Protein AF-A0A2G2K5K5-F1 (afdb_monomer)

Secondary structure (DSSP, 8-state):
-HHHHHHHHHHHHHHTT-----------PPTT----GGG------GGGGT-----S-SS--TTTTS-HHHHHHHHHH-HHHHHHHHHHHHHHHHS-HHHHHHS-HHHHHHHHHH-HHHHHHHHT----

Structure (mmCIF, N/CA/C/O backbone):
data_AF-A0A2G2K5K5-F1
#
_entry.id   AF-A0A2G2K5K5-F1
#
loop_
_atom_site.group_PDB
_atom_site.id
_atom_site.type_symbol
_atom_site.label_atom_id
_atom_site.label_alt_id
_atom_site.label_comp_id
_atom_site.label_asym_id
_atom_site.label_entity_id
_atom_site.label_seq_id
_atom_site.pdbx_PDB_ins_code
_atom_site.Cartn_x
_atom_site.Cartn_y
_atom_site.Cartn_z
_atom_site.occupancy
_atom_site.B_iso_or_equiv
_atom_site.auth_seq_id
_atom_site.auth_comp_id
_atom_site.auth_asym_id
_atom_site.auth_atom_id
_atom_site.pdbx_PDB_model_num
ATOM 1 N N . MET A 1 1 ? 42.264 21.170 43.885 1.00 53.12 1 MET A N 1
ATOM 2 C CA . MET A 1 1 ? 42.264 21.267 42.405 1.00 53.12 1 MET A CA 1
ATOM 3 C C . MET A 1 1 ? 42.171 19.911 41.699 1.00 53.12 1 MET A C 1
ATOM 5 O O . MET A 1 1 ? 41.298 19.766 40.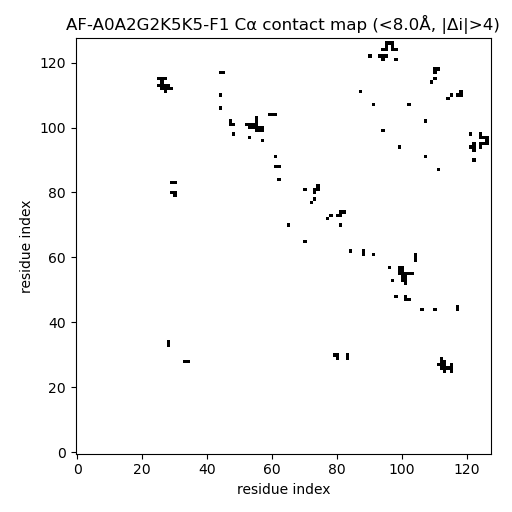860 1.00 53.12 1 MET A O 1
ATOM 9 N N . LYS A 1 2 ? 42.957 18.884 42.067 1.00 51.38 2 LYS A N 1
ATOM 10 C CA . LYS A 1 2 ? 42.921 17.554 41.407 1.00 51.38 2 LYS A CA 1
ATOM 11 C C . LYS A 1 2 ? 41.564 16.817 41.466 1.00 51.38 2 LYS A C 1
ATOM 13 O O . LYS A 1 2 ? 41.230 16.122 40.522 1.00 51.38 2 LYS A O 1
ATOM 18 N N . LYS A 1 3 ? 40.765 17.014 42.527 1.00 54.00 3 LYS A N 1
ATOM 19 C CA . LYS A 1 3 ? 39.433 16.387 42.694 1.00 54.00 3 LYS A CA 1
ATOM 20 C C . LYS A 1 3 ? 38.325 16.991 41.811 1.00 54.00 3 LYS A C 1
AT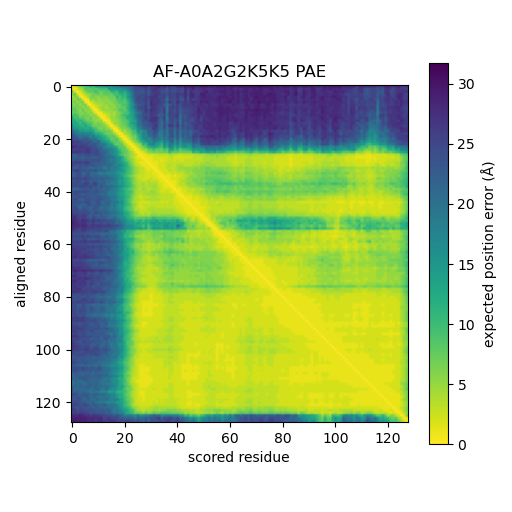OM 22 O O . LYS A 1 3 ? 37.331 16.323 41.565 1.00 54.00 3 LYS A O 1
ATOM 27 N N . LEU A 1 4 ? 38.489 18.232 41.333 1.00 53.31 4 LEU A N 1
ATOM 28 C CA . LEU A 1 4 ? 37.519 18.866 40.425 1.00 53.31 4 LEU A CA 1
ATOM 29 C C . LEU A 1 4 ? 37.656 18.319 38.996 1.00 53.31 4 LEU A C 1
ATOM 31 O O . LEU A 1 4 ? 36.667 18.166 38.291 1.00 53.31 4 LEU A O 1
ATOM 35 N N . ILE A 1 5 ? 38.887 17.983 38.600 1.00 59.84 5 ILE A N 1
ATOM 36 C CA . ILE A 1 5 ? 39.209 17.463 37.266 1.00 59.84 5 ILE A CA 1
ATOM 37 C C . ILE A 1 5 ? 38.629 16.055 37.087 1.00 59.84 5 ILE A C 1
ATOM 39 O O . ILE A 1 5 ? 38.065 15.762 36.038 1.00 59.84 5 ILE A O 1
ATOM 43 N N . THR A 1 6 ? 38.684 15.211 38.125 1.00 59.44 6 THR A N 1
ATOM 44 C CA . THR A 1 6 ? 38.098 13.861 38.097 1.00 59.44 6 THR A CA 1
ATOM 45 C C . THR A 1 6 ? 36.573 13.861 38.026 1.00 59.44 6 THR A C 1
ATOM 47 O O . THR A 1 6 ? 35.993 12.966 37.420 1.00 59.44 6 THR A O 1
ATOM 50 N N . LEU A 1 7 ? 35.910 14.861 38.613 1.00 53.94 7 LEU A N 1
ATOM 51 C CA . LEU A 1 7 ? 34.453 14.986 38.522 1.00 53.94 7 LEU A CA 1
ATOM 52 C C . LEU A 1 7 ? 34.021 15.419 37.110 1.00 53.94 7 LEU A C 1
ATOM 54 O O . LEU A 1 7 ? 33.022 14.933 36.586 1.00 53.94 7 LEU A O 1
ATOM 58 N N . PHE A 1 8 ? 34.812 16.285 36.468 1.00 57.56 8 PHE A N 1
ATOM 59 C CA . PHE A 1 8 ? 34.534 16.781 35.120 1.00 57.56 8 PHE A CA 1
ATOM 60 C C . PHE A 1 8 ? 34.740 15.707 34.038 1.00 57.56 8 PHE A C 1
ATOM 62 O O . PHE A 1 8 ? 33.962 15.633 33.088 1.00 57.56 8 PHE A O 1
ATOM 69 N N . THR A 1 9 ? 35.734 14.825 34.196 1.00 59.16 9 THR A N 1
ATOM 70 C CA . THR A 1 9 ? 35.942 13.693 33.277 1.00 59.16 9 THR A CA 1
ATOM 71 C C . THR A 1 9 ? 34.879 12.606 33.423 1.00 59.16 9 THR A C 1
ATOM 73 O O . THR A 1 9 ? 34.503 11.997 32.425 1.00 59.16 9 THR A O 1
ATOM 76 N N . MET A 1 10 ? 34.331 12.393 34.624 1.00 55.81 10 MET A N 1
ATOM 77 C CA . MET A 1 10 ? 33.245 11.429 34.836 1.00 55.81 10 MET A CA 1
ATOM 78 C C . MET A 1 10 ? 31.914 11.909 34.230 1.00 55.81 10 MET A C 1
ATOM 80 O O . MET A 1 10 ? 31.154 11.103 33.696 1.00 55.81 10 MET A O 1
ATOM 84 N N . LEU A 1 11 ? 31.663 13.225 34.235 1.00 54.66 11 LEU A N 1
ATOM 85 C CA . LEU A 1 11 ? 30.467 13.817 33.630 1.00 54.66 11 LEU A CA 1
ATOM 86 C C . LEU A 1 11 ? 30.461 13.684 32.096 1.00 54.66 11 LEU A C 1
ATOM 88 O O . LEU A 1 11 ? 29.404 13.483 31.510 1.00 54.66 11 LEU A O 1
ATOM 92 N N . PHE A 1 12 ? 31.631 13.731 31.449 1.00 54.72 12 PHE A N 1
ATOM 93 C CA . PHE A 1 12 ? 31.752 13.634 29.987 1.00 54.72 12 PHE A CA 1
ATOM 94 C C . PHE A 1 12 ? 31.461 12.228 29.434 1.00 54.72 12 PHE A C 1
ATOM 96 O O . PHE A 1 12 ? 30.991 12.094 28.306 1.00 54.72 12 PHE A O 1
ATOM 103 N N . ILE A 1 13 ? 31.689 11.175 30.227 1.00 57.06 13 ILE A N 1
ATOM 104 C CA . ILE A 1 13 ? 31.450 9.786 29.801 1.00 57.06 13 ILE A CA 1
ATOM 105 C C . ILE A 1 13 ? 29.942 9.485 29.732 1.00 57.06 13 ILE A C 1
ATOM 107 O O . ILE A 1 13 ? 29.500 8.761 28.840 1.00 57.06 13 ILE A O 1
ATOM 111 N N . LEU A 1 14 ? 29.131 10.107 30.595 1.00 55.25 14 LEU A N 1
ATOM 112 C CA . LEU A 1 14 ? 27.685 9.856 30.690 1.00 55.25 14 LEU A CA 1
ATOM 113 C C . LEU A 1 14 ? 26.851 10.479 29.557 1.00 55.25 14 LEU A C 1
ATOM 115 O O . LEU A 1 14 ? 25.723 10.053 29.329 1.00 55.25 14 LEU A O 1
ATOM 119 N N . ILE A 1 15 ? 27.386 11.458 28.824 1.00 56.06 15 ILE A N 1
ATOM 120 C CA . ILE A 1 15 ? 26.650 12.143 27.740 1.00 56.06 15 ILE A CA 1
ATOM 121 C C . ILE A 1 15 ? 26.823 11.420 26.391 1.00 56.06 15 ILE A C 1
ATOM 123 O O . ILE A 1 15 ? 26.037 11.615 25.467 1.00 56.06 15 ILE A O 1
ATOM 127 N N . SER A 1 16 ? 27.827 10.544 26.272 1.00 54.56 16 SER A N 1
ATOM 128 C CA . SER A 1 16 ? 28.155 9.856 25.013 1.00 54.56 16 SER A CA 1
ATOM 129 C C . SER A 1 16 ? 27.138 8.785 24.591 1.00 54.56 16 SER A C 1
ATOM 131 O O . SER A 1 16 ? 27.137 8.357 23.439 1.00 54.56 16 SER A O 1
ATOM 133 N N . SER A 1 17 ? 26.237 8.369 25.487 1.00 54.53 17 SER A N 1
ATOM 134 C CA . SER A 1 17 ? 25.253 7.310 25.217 1.00 54.53 17 SER A CA 1
ATOM 135 C C . SER A 1 17 ? 23.966 7.802 24.548 1.00 54.53 17 SER A C 1
ATOM 137 O O . SER A 1 17 ? 23.129 6.984 24.179 1.00 54.53 17 SER A O 1
ATOM 139 N N . ILE A 1 18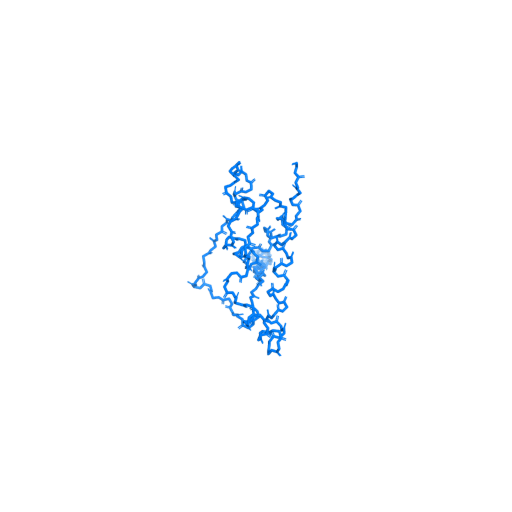 ? 23.793 9.114 24.354 1.00 54.03 18 ILE A N 1
ATOM 140 C CA . ILE A 1 18 ? 22.621 9.684 23.669 1.00 54.03 18 ILE A CA 1
ATOM 141 C C . ILE A 1 18 ? 22.933 9.858 22.172 1.00 54.03 18 ILE A C 1
ATOM 143 O O . ILE A 1 18 ? 22.622 10.867 21.546 1.00 54.03 18 ILE A O 1
ATOM 147 N N . ALA A 1 19 ? 23.562 8.855 21.559 1.00 49.84 19 ALA A N 1
ATOM 148 C CA . ALA A 1 19 ? 23.446 8.672 20.122 1.00 49.84 19 ALA A CA 1
ATOM 149 C C . ALA A 1 19 ? 22.056 8.074 19.885 1.00 49.84 19 ALA A C 1
ATOM 151 O O . ALA A 1 19 ? 21.883 6.856 19.872 1.00 49.84 19 ALA A O 1
ATOM 152 N N . PHE A 1 20 ? 21.043 8.942 19.786 1.00 48.44 20 PHE A N 1
ATOM 153 C CA . PHE A 1 20 ? 19.729 8.557 19.287 1.00 48.44 20 PHE A CA 1
ATOM 154 C C . PHE A 1 20 ? 19.947 7.802 17.978 1.00 48.44 20 PHE A C 1
ATOM 156 O O . PHE A 1 20 ? 20.325 8.390 16.964 1.00 48.44 20 PHE A O 1
ATOM 163 N N . SER A 1 21 ? 19.716 6.492 18.015 1.00 41.53 21 SER A N 1
ATOM 164 C CA . SER A 1 21 ? 19.461 5.700 16.826 1.00 41.53 21 SER A CA 1
ATOM 165 C C . SER A 1 21 ? 18.219 6.305 16.181 1.00 41.53 21 SER A C 1
ATOM 167 O O . SER A 1 21 ? 17.087 5.969 16.525 1.00 41.53 21 SER A O 1
ATOM 169 N N . GLN A 1 22 ? 18.420 7.283 15.297 1.00 44.62 22 GLN A N 1
ATOM 170 C CA . GLN A 1 22 ? 17.433 7.644 14.297 1.00 44.62 22 GLN A CA 1
ATOM 171 C C . GLN A 1 22 ? 17.336 6.422 13.395 1.00 44.62 22 GLN A C 1
ATOM 173 O O . GLN A 1 22 ? 18.035 6.310 12.390 1.00 44.62 22 GLN A O 1
ATOM 178 N N . GLN A 1 23 ? 16.544 5.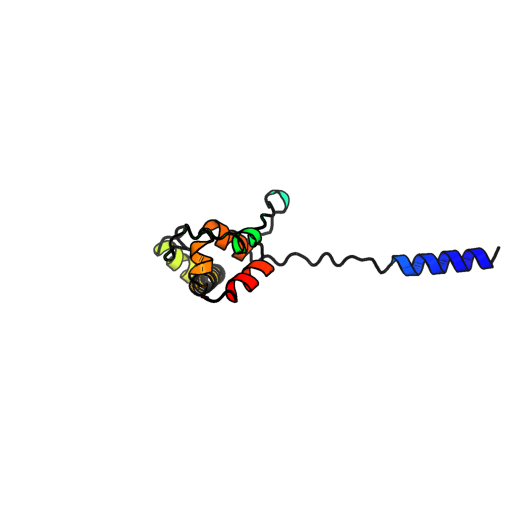448 13.835 1.00 49.16 23 GLN A N 1
ATOM 179 C CA . GLN A 1 23 ? 16.228 4.262 13.069 1.00 49.16 23 GLN A CA 1
ATOM 180 C C . GLN A 1 23 ? 15.699 4.781 11.735 1.00 49.16 23 GLN A C 1
ATOM 182 O O . GLN A 1 23 ? 14.677 5.472 11.700 1.00 49.16 23 GLN A O 1
ATOM 187 N N . ALA A 1 24 ? 16.462 4.568 10.662 1.00 58.97 24 ALA A N 1
ATOM 188 C CA . ALA A 1 24 ? 16.055 5.013 9.343 1.00 58.97 24 ALA A CA 1
ATOM 189 C C . ALA A 1 24 ? 14.649 4.456 9.101 1.00 58.97 24 ALA A C 1
ATOM 191 O O . ALA A 1 24 ? 14.448 3.246 9.219 1.00 58.97 24 ALA A O 1
ATOM 192 N N . LYS A 1 25 ? 13.667 5.331 8.845 1.00 68.75 25 LYS A N 1
ATOM 193 C CA . LYS A 1 25 ? 12.314 4.883 8.503 1.00 68.75 25 LYS A CA 1
ATOM 194 C C . LYS A 1 25 ? 12.439 3.967 7.289 1.00 68.75 25 LYS A C 1
ATOM 196 O O . LYS A 1 25 ? 12.855 4.404 6.217 1.00 68.75 25 LYS A O 1
ATOM 201 N N . GLU A 1 26 ? 12.133 2.691 7.483 1.00 83.81 26 GLU A N 1
ATOM 202 C CA . GLU A 1 26 ? 12.210 1.696 6.425 1.00 83.81 26 GLU A CA 1
ATOM 203 C C . GLU A 1 26 ? 10.982 1.861 5.530 1.00 83.81 26 GLU A C 1
ATOM 205 O O . GLU A 1 26 ? 9.880 1.431 5.865 1.00 83.81 26 GLU A O 1
ATOM 210 N N . PHE A 1 27 ? 11.150 2.567 4.414 1.00 92.31 27 PHE A N 1
ATOM 211 C CA . PHE A 1 27 ? 10.095 2.726 3.422 1.00 92.31 27 PHE A CA 1
ATOM 212 C C . PHE A 1 27 ? 10.105 1.565 2.437 1.00 92.31 27 PHE A C 1
ATOM 214 O O . PHE A 1 27 ? 11.146 1.160 1.924 1.00 92.31 27 PHE A O 1
ATOM 221 N N . ASN A 1 28 ? 8.915 1.088 2.095 1.00 94.38 28 ASN A N 1
ATOM 222 C CA . ASN A 1 28 ? 8.705 0.075 1.073 1.00 94.38 28 ASN A CA 1
ATOM 223 C C . ASN A 1 28 ? 8.508 0.754 -0.285 1.00 94.38 28 ASN A C 1
ATOM 225 O O . ASN A 1 28 ? 7.435 0.698 -0.893 1.00 94.38 28 ASN A O 1
ATOM 229 N N . LEU A 1 29 ? 9.537 1.478 -0.716 1.00 94.38 29 LEU A N 1
ATOM 230 C CA . LEU A 1 29 ? 9.522 2.225 -1.963 1.00 94.38 29 LEU A CA 1
ATOM 231 C C . LEU A 1 29 ? 9.466 1.280 -3.172 1.00 94.38 29 LEU A C 1
ATOM 233 O O . LEU A 1 29 ? 10.060 0.198 -3.129 1.00 94.38 29 LEU A O 1
ATOM 237 N N . PRO A 1 30 ? 8.820 1.686 -4.278 1.00 93.62 30 PRO A N 1
ATOM 238 C CA . PRO A 1 30 ? 8.947 0.968 -5.536 1.00 93.62 30 PRO A CA 1
ATOM 239 C C . PRO A 1 30 ? 10.424 0.819 -5.945 1.00 93.62 30 PRO A C 1
ATOM 241 O O . PRO A 1 30 ? 11.232 1.722 -5.681 1.00 93.62 30 PRO A O 1
ATOM 244 N N . PRO A 1 31 ? 10.806 -0.277 -6.618 1.00 93.06 31 PRO A N 1
ATOM 245 C CA . PRO A 1 31 ? 12.180 -0.488 -7.049 1.00 93.06 31 PRO A CA 1
ATOM 246 C C . PRO A 1 31 ? 12.726 0.693 -7.853 1.00 93.06 31 PRO A C 1
ATOM 248 O O . PRO A 1 31 ? 12.003 1.341 -8.607 1.00 93.06 31 PRO A O 1
ATOM 251 N N . ARG A 1 32 ? 14.027 0.964 -7.693 1.00 89.88 32 ARG A N 1
ATOM 252 C CA . ARG A 1 32 ? 14.763 2.048 -8.377 1.00 89.88 32 ARG A CA 1
ATOM 253 C C . ARG A 1 32 ? 14.294 3.470 -8.041 1.00 89.88 32 ARG A C 1
ATOM 255 O O . ARG A 1 32 ? 14.851 4.425 -8.579 1.00 89.88 32 ARG A O 1
ATOM 262 N N . THR A 1 33 ? 13.337 3.638 -7.129 1.00 90.94 33 THR A N 1
ATOM 263 C CA . THR A 1 33 ? 12.968 4.955 -6.604 1.00 90.94 33 THR A CA 1
ATOM 264 C C . THR A 1 33 ? 13.814 5.301 -5.381 1.00 90.94 33 THR A C 1
ATOM 266 O O . THR A 1 33 ? 14.247 4.430 -4.625 1.00 90.94 33 THR A O 1
ATOM 269 N N . LYS A 1 34 ? 14.100 6.593 -5.205 1.00 89.06 34 LYS A N 1
ATOM 270 C CA . LYS A 1 34 ? 14.822 7.112 -4.041 1.00 89.06 34 LYS A CA 1
ATOM 271 C C . LYS A 1 34 ? 13.861 7.930 -3.198 1.00 89.06 34 LYS A C 1
ATOM 273 O O . LYS A 1 34 ? 13.048 8.676 -3.740 1.00 89.06 34 LYS A O 1
ATOM 278 N N . PHE A 1 35 ? 13.981 7.819 -1.880 1.00 90.00 35 PHE A N 1
ATOM 279 C CA . PHE A 1 35 ? 13.238 8.690 -0.984 1.00 90.00 35 PHE A CA 1
ATOM 280 C C . PHE A 1 35 ? 13.652 10.151 -1.203 1.00 90.00 35 PHE A C 1
ATOM 282 O O . PHE A 1 35 ? 14.844 10.460 -1.248 1.00 90.00 35 PHE A O 1
ATOM 289 N N . MET A 1 36 ? 12.671 11.045 -1.322 1.00 88.12 36 MET A N 1
ATOM 290 C CA . MET A 1 36 ? 12.887 12.482 -1.492 1.00 88.12 36 MET A CA 1
ATOM 291 C C . MET A 1 36 ? 12.266 13.234 -0.306 1.00 88.12 36 MET A C 1
ATOM 293 O O . MET A 1 36 ? 11.099 13.615 -0.384 1.00 88.12 36 MET A O 1
ATOM 297 N N . PRO A 1 37 ? 13.029 13.497 0.776 1.00 87.00 37 PRO A N 1
ATOM 298 C CA . PRO A 1 37 ? 12.491 14.095 2.000 1.00 87.00 37 PRO A CA 1
ATOM 299 C C . PRO A 1 37 ? 11.765 15.425 1.774 1.00 87.00 37 PRO A C 1
ATOM 301 O O . PRO A 1 37 ? 10.760 15.694 2.414 1.00 87.00 37 PRO A O 1
ATOM 304 N N . LYS A 1 38 ? 12.243 16.244 0.827 1.00 88.50 38 LYS A N 1
ATOM 305 C CA . LYS A 1 38 ? 11.663 17.564 0.524 1.00 88.50 38 LYS A CA 1
ATOM 306 C C . LYS A 1 38 ? 10.251 17.505 -0.069 1.00 88.50 38 LYS A C 1
ATOM 308 O O . LYS A 1 38 ? 9.550 18.505 -0.024 1.00 88.50 38 LYS A O 1
ATOM 313 N N . LEU A 1 39 ? 9.877 16.375 -0.670 1.00 85.50 39 LEU A N 1
ATOM 314 C CA . LEU A 1 39 ? 8.561 16.161 -1.282 1.00 85.50 39 LEU A CA 1
ATOM 315 C C . LEU A 1 39 ? 7.659 15.281 -0.412 1.00 85.50 39 LEU A C 1
ATOM 317 O O . LEU A 1 39 ? 6.498 15.069 -0.746 1.00 85.50 39 LEU A O 1
ATOM 321 N N . TYR A 1 40 ? 8.202 14.729 0.672 1.00 86.12 40 TYR A N 1
ATOM 322 C CA . TYR A 1 40 ? 7.473 13.844 1.558 1.00 86.12 40 TYR A CA 1
ATOM 323 C C . TYR A 1 40 ? 6.736 14.654 2.618 1.00 86.12 40 TYR A C 1
ATOM 325 O O . TYR A 1 40 ? 7.339 15.427 3.361 1.00 86.12 40 TYR A O 1
ATOM 333 N N . GLN A 1 41 ? 5.436 14.410 2.713 1.00 86.94 41 GLN A N 1
ATOM 334 C CA . GLN A 1 41 ? 4.625 14.833 3.837 1.00 86.94 41 GLN A CA 1
ATOM 335 C C . GLN A 1 41 ? 4.227 13.592 4.625 1.00 86.94 41 GLN A C 1
ATOM 337 O O . GLN A 1 41 ? 3.656 12.652 4.072 1.00 86.94 41 GLN A O 1
ATOM 342 N N . GLU A 1 42 ? 4.542 13.596 5.917 1.00 88.38 42 GLU A N 1
ATOM 343 C CA . GLU A 1 42 ? 4.069 12.562 6.825 1.00 88.38 42 GLU A CA 1
ATOM 344 C C . GLU A 1 42 ? 2.577 12.755 7.069 1.00 88.38 42 GLU A C 1
ATOM 346 O O . GLU A 1 42 ? 2.149 13.806 7.548 1.00 88.38 42 GLU A O 1
ATOM 351 N N . ILE A 1 43 ? 1.796 11.740 6.707 1.00 92.50 43 ILE A N 1
ATOM 352 C CA . ILE A 1 43 ? 0.357 11.702 6.932 1.00 92.50 43 ILE A CA 1
ATOM 353 C C . ILE A 1 43 ? 0.076 10.503 7.829 1.00 92.50 43 ILE A C 1
ATOM 355 O O . ILE A 1 43 ? 0.323 9.359 7.450 1.00 92.50 43 ILE A O 1
ATOM 359 N N . ASP A 1 44 ? -0.440 10.766 9.027 1.00 92.50 44 ASP A N 1
ATOM 360 C CA . ASP A 1 44 ? -0.891 9.710 9.925 1.00 92.50 44 ASP A CA 1
ATOM 361 C C . ASP A 1 44 ? -2.307 9.289 9.535 1.00 92.50 44 ASP A C 1
ATOM 363 O O . ASP A 1 44 ? -3.249 10.062 9.669 1.00 92.50 44 ASP A O 1
ATOM 367 N N . TYR A 1 45 ? -2.456 8.056 9.058 1.00 95.44 45 TYR A N 1
ATOM 368 C CA . TYR A 1 45 ? -3.747 7.458 8.715 1.00 95.44 45 TYR A CA 1
ATOM 369 C C . TYR A 1 45 ? -4.319 6.571 9.830 1.00 95.44 45 TYR A C 1
ATOM 371 O O . TYR A 1 45 ? -5.415 6.023 9.693 1.00 95.44 45 TYR A O 1
ATOM 379 N N . SER A 1 46 ? -3.615 6.419 10.953 1.00 94.12 46 SER A N 1
ATOM 380 C CA . SER A 1 46 ? -4.025 5.524 12.035 1.00 94.12 46 SER A CA 1
ATOM 381 C C . SER A 1 46 ? -5.312 5.975 12.733 1.00 94.12 46 SER A C 1
ATOM 383 O O . SER A 1 46 ? -6.059 5.124 13.223 1.00 94.12 46 SER A O 1
ATOM 385 N N . TYR A 1 47 ? -5.624 7.277 12.711 1.00 92.56 47 TYR A N 1
ATOM 386 C CA . TYR A 1 47 ? -6.848 7.835 13.299 1.00 92.56 47 TYR A CA 1
ATOM 387 C C . TYR A 1 47 ? -8.126 7.240 12.690 1.00 92.56 47 TYR A C 1
ATOM 389 O O . TYR A 1 47 ? -9.113 7.061 13.404 1.00 92.56 47 TYR A O 1
ATOM 397 N N . LYS A 1 48 ? -8.104 6.856 11.404 1.00 93.00 48 LYS A N 1
ATOM 398 C CA . LYS A 1 48 ? -9.265 6.266 10.716 1.00 93.00 48 LYS A CA 1
ATOM 399 C C . LYS A 1 48 ? -9.707 4.932 11.308 1.00 93.00 48 LYS A C 1
ATOM 401 O O . LYS A 1 48 ? -10.849 4.527 11.121 1.00 93.00 48 LYS A O 1
ATOM 406 N N . LEU A 1 49 ? -8.831 4.247 12.042 1.00 90.19 49 LEU A N 1
ATOM 407 C CA . LEU A 1 49 ? -9.186 3.000 12.718 1.00 90.19 49 LEU A CA 1
ATOM 408 C C . LEU A 1 49 ? -10.210 3.202 13.838 1.00 90.19 49 LEU A C 1
ATOM 410 O O . LEU A 1 49 ? -10.957 2.274 14.129 1.00 90.19 49 LEU A O 1
ATOM 414 N N . ASN A 1 50 ? -10.250 4.396 14.430 1.00 88.12 50 ASN A N 1
ATOM 415 C CA . ASN A 1 50 ? -11.192 4.743 15.493 1.00 88.12 50 ASN A CA 1
ATOM 416 C C . ASN A 1 50 ? -12.463 5.413 14.956 1.00 88.12 50 ASN A C 1
ATOM 418 O O . ASN A 1 50 ? -13.437 5.548 15.691 1.00 88.12 50 ASN A O 1
ATOM 422 N N . ASP A 1 51 ? -12.451 5.854 13.697 1.00 86.12 51 ASP A N 1
ATOM 423 C CA . ASP A 1 51 ? -13.645 6.372 13.039 1.00 86.12 51 ASP A CA 1
ATOM 424 C C . ASP A 1 51 ? -14.664 5.234 12.882 1.00 86.12 51 ASP A C 1
ATOM 426 O O . ASP A 1 51 ? -14.284 4.100 12.602 1.00 86.12 51 ASP A O 1
ATOM 430 N N . LEU A 1 52 ? -15.953 5.505 13.058 1.00 82.19 52 LEU A N 1
ATOM 431 C CA . LEU A 1 52 ? -17.026 4.533 12.825 1.00 82.19 52 LEU A CA 1
ATOM 432 C C . LEU A 1 52 ? -17.488 4.527 11.364 1.00 82.19 52 LEU A C 1
ATOM 434 O O . LEU A 1 52 ? -18.180 3.600 10.947 1.00 82.19 52 LEU A O 1
ATOM 438 N N . SER A 1 53 ? -17.082 5.520 10.572 1.00 82.00 53 SER A N 1
ATOM 439 C CA . SER A 1 53 ? -17.452 5.613 9.167 1.00 82.00 53 SER A CA 1
ATOM 440 C C . SER A 1 53 ? -16.845 4.467 8.335 1.00 82.00 53 SER A C 1
ATOM 442 O O . SER A 1 53 ? -15.705 4.029 8.544 1.00 82.00 53 SER A O 1
ATOM 444 N N . LEU A 1 54 ? -17.659 3.928 7.421 1.00 82.81 54 LEU A N 1
ATOM 445 C CA . LEU A 1 54 ? -17.349 2.814 6.515 1.00 82.81 54 LEU A CA 1
ATOM 446 C C . LEU A 1 54 ? -17.856 3.177 5.114 1.00 82.81 54 LEU A C 1
ATOM 448 O O . LEU A 1 54 ? -18.798 2.577 4.599 1.00 82.81 54 LEU A O 1
ATOM 452 N N . ASN A 1 55 ? -17.267 4.221 4.540 1.00 86.50 55 ASN A N 1
ATOM 453 C CA . ASN A 1 55 ? -17.824 4.906 3.372 1.00 86.50 55 ASN A CA 1
ATOM 454 C C . ASN A 1 55 ? -17.275 4.385 2.036 1.00 86.50 55 ASN A C 1
ATOM 456 O O . ASN A 1 55 ? -17.801 4.725 0.981 1.00 86.50 55 ASN A O 1
ATOM 460 N N . GLU A 1 56 ? -16.225 3.562 2.063 1.00 92.00 56 GLU A N 1
ATOM 461 C CA . GLU A 1 56 ? -15.561 3.082 0.854 1.00 92.00 56 GLU A CA 1
ATOM 462 C C . GLU A 1 56 ? -16.107 1.732 0.377 1.00 92.00 56 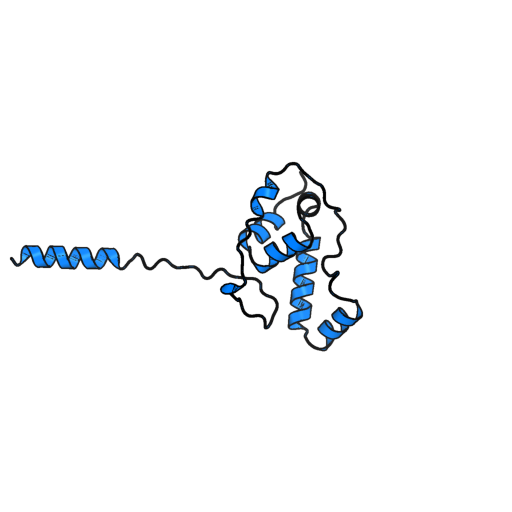GLU A C 1
ATOM 464 O O . GLU A 1 56 ? -16.423 0.841 1.167 1.00 92.00 56 GLU A O 1
ATOM 469 N N . ALA A 1 57 ? -16.125 1.523 -0.940 1.00 90.56 57 ALA A N 1
ATOM 470 C CA . ALA A 1 57 ? -16.471 0.228 -1.521 1.00 90.56 57 ALA A CA 1
ATOM 471 C C . ALA A 1 57 ? -15.435 -0.845 -1.145 1.00 90.56 57 ALA A C 1
ATOM 473 O O . ALA A 1 57 ? -14.231 -0.598 -1.190 1.00 90.56 57 ALA A O 1
ATOM 474 N N . VAL A 1 58 ? -15.869 -2.066 -0.826 1.00 90.25 58 VAL A N 1
ATOM 475 C CA . VAL A 1 58 ? -14.944 -3.186 -0.550 1.00 90.25 58 VAL A CA 1
ATOM 476 C C . VAL A 1 58 ? -14.109 -3.522 -1.787 1.00 90.25 58 VAL A C 1
ATOM 478 O O . VAL A 1 58 ? -12.880 -3.606 -1.717 1.00 90.25 58 VAL A O 1
ATOM 481 N N . THR A 1 59 ? -14.775 -3.683 -2.931 1.00 91.81 59 THR A N 1
ATOM 482 C CA . THR A 1 59 ? -14.130 -4.016 -4.200 1.00 91.81 59 THR A CA 1
ATOM 483 C C . THR A 1 59 ? -13.486 -2.769 -4.790 1.00 91.81 59 THR A C 1
ATOM 485 O O . THR A 1 59 ? -14.175 -1.844 -5.212 1.00 91.81 59 THR A O 1
ATOM 488 N N . LYS A 1 60 ? -12.150 -2.757 -4.838 1.00 92.12 60 LYS A N 1
ATOM 489 C CA . LYS A 1 60 ? -11.354 -1.656 -5.390 1.00 92.12 60 LYS A CA 1
ATOM 490 C C . LYS A 1 60 ? -10.344 -2.155 -6.414 1.00 92.12 60 LYS A C 1
ATOM 492 O O . LYS A 1 60 ? -9.752 -3.224 -6.250 1.00 92.12 60 LYS A O 1
ATOM 497 N N . ASN A 1 61 ? -10.080 -1.341 -7.434 1.00 91.69 61 ASN A N 1
ATOM 498 C CA . ASN A 1 61 ? -8.960 -1.566 -8.340 1.00 91.69 61 ASN A CA 1
ATOM 499 C C . ASN A 1 61 ? -7.694 -0.873 -7.807 1.00 91.69 61 ASN A C 1
ATOM 501 O O . ASN A 1 61 ? -7.451 0.300 -8.079 1.00 91.69 61 ASN A O 1
ATOM 505 N N . PHE A 1 62 ? -6.875 -1.613 -7.055 1.00 91.25 62 PHE A N 1
ATOM 506 C CA . PHE A 1 62 ? -5.625 -1.096 -6.479 1.00 91.25 62 PHE A CA 1
ATOM 507 C C . PHE A 1 62 ? -4.522 -0.823 -7.510 1.00 91.25 62 PHE A C 1
ATOM 509 O O . PHE A 1 62 ? -3.557 -0.138 -7.188 1.00 91.25 62 PHE A O 1
ATOM 516 N N . LEU A 1 63 ? -4.644 -1.356 -8.729 1.00 91.12 63 LEU A N 1
ATOM 517 C CA . LEU A 1 63 ? -3.695 -1.147 -9.826 1.00 91.12 63 LEU A CA 1
ATOM 518 C C . LEU A 1 63 ? -4.330 -0.342 -10.966 1.00 91.12 63 LEU A C 1
ATOM 520 O O . LEU A 1 63 ? -3.919 -0.483 -12.108 1.00 91.12 63 LEU A O 1
ATOM 524 N N . ASN A 1 64 ? -5.307 0.521 -10.669 1.00 89.12 64 ASN A N 1
ATOM 525 C CA . ASN A 1 64 ? -6.012 1.329 -11.674 1.00 89.12 64 ASN A CA 1
ATOM 526 C C . ASN A 1 64 ? -5.103 2.239 -12.521 1.00 89.12 64 ASN A C 1
ATOM 528 O O . ASN A 1 64 ? -5.519 2.688 -13.582 1.00 89.12 64 ASN A O 1
ATOM 532 N N . LYS A 1 65 ? -3.873 2.499 -12.067 1.00 86.12 65 LYS A N 1
ATOM 533 C CA . LYS A 1 65 ? -2.847 3.249 -12.805 1.00 86.12 65 LYS A CA 1
ATOM 534 C C . LYS A 1 65 ? -2.148 2.432 -13.898 1.00 86.12 65 LYS A C 1
ATOM 536 O O . LYS A 1 65 ? -1.424 3.022 -14.692 1.00 86.12 65 LYS A O 1
ATOM 541 N N . PHE A 1 66 ? -2.330 1.112 -13.929 1.00 89.00 66 PHE A N 1
ATOM 542 C CA . PHE A 1 66 ? -1.737 0.222 -14.922 1.00 89.00 66 PHE A CA 1
ATOM 543 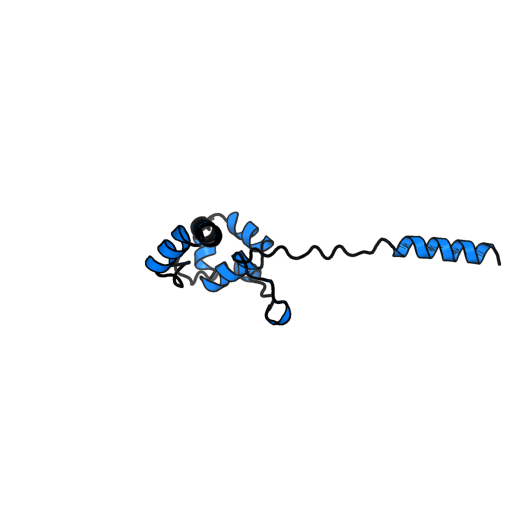C C . PHE A 1 66 ? -2.823 -0.382 -15.805 1.00 89.00 66 PHE A C 1
ATOM 545 O O . PHE A 1 66 ? -3.826 -0.896 -15.307 1.00 89.00 66 PHE A O 1
ATOM 552 N N . THR A 1 67 ? -2.594 -0.379 -17.114 1.00 92.00 67 THR A N 1
ATOM 553 C CA . THR A 1 67 ? -3.341 -1.248 -18.026 1.00 92.00 67 THR A CA 1
ATOM 554 C C . THR A 1 67 ? -2.812 -2.683 -17.941 1.00 92.00 67 THR A C 1
ATOM 556 O O . THR A 1 67 ? -1.708 -2.924 -17.445 1.00 92.00 67 THR A O 1
ATOM 559 N N . GLU A 1 68 ? -3.572 -3.659 -18.445 1.00 89.31 68 GLU A N 1
ATOM 560 C CA . GLU A 1 68 ? -3.099 -5.051 -18.547 1.00 89.31 68 GLU A CA 1
ATOM 561 C C . GLU A 1 68 ? -1.801 -5.136 -19.362 1.00 89.31 68 GLU A C 1
ATOM 563 O O . GLU A 1 68 ? -0.823 -5.738 -18.921 1.00 89.31 68 GLU A O 1
ATOM 568 N N . THR A 1 69 ? -1.747 -4.406 -20.478 1.00 92.94 69 THR A N 1
ATOM 569 C CA . THR A 1 69 ? -0.555 -4.271 -21.321 1.00 92.94 69 THR A CA 1
ATOM 570 C C . THR A 1 69 ? 0.653 -3.726 -20.553 1.00 92.94 69 THR A C 1
ATOM 572 O O . THR A 1 69 ? 1.780 -4.163 -20.791 1.00 92.94 69 THR A O 1
ATOM 575 N N . ASP A 1 70 ? 0.458 -2.778 -19.631 1.00 92.69 70 ASP A N 1
ATOM 576 C CA . ASP A 1 70 ? 1.556 -2.244 -18.813 1.00 92.69 70 ASP A CA 1
ATOM 577 C C . ASP A 1 70 ? 2.087 -3.293 -17.836 1.00 92.69 70 ASP A C 1
ATOM 579 O O . ASP A 1 70 ? 3.300 -3.418 -17.657 1.00 92.69 70 ASP A O 1
ATOM 583 N N . LEU A 1 71 ? 1.194 -4.082 -17.231 1.00 92.00 71 LEU A N 1
ATOM 584 C CA . LEU A 1 71 ? 1.579 -5.167 -16.331 1.00 92.00 71 LEU A CA 1
ATOM 585 C C . LEU A 1 71 ? 2.322 -6.283 -17.070 1.00 92.00 71 LEU A C 1
ATOM 587 O O . LEU A 1 71 ? 3.309 -6.797 -16.541 1.00 92.00 71 LEU A O 1
ATOM 591 N N . ASP A 1 72 ? 1.906 -6.621 -18.290 1.00 93.56 72 ASP A N 1
ATOM 592 C CA . ASP A 1 72 ? 2.598 -7.607 -19.123 1.00 93.56 72 ASP A CA 1
ATOM 593 C C . ASP A 1 72 ? 3.991 -7.123 -19.531 1.00 93.56 72 ASP A C 1
ATOM 595 O O . ASP A 1 72 ? 4.973 -7.860 -19.404 1.00 93.56 72 ASP A O 1
ATOM 599 N N . LYS A 1 73 ? 4.117 -5.850 -19.925 1.00 94.62 73 LYS A N 1
ATOM 600 C CA . LYS A 1 73 ? 5.421 -5.229 -20.198 1.00 94.62 73 LYS A CA 1
ATOM 601 C C . LYS A 1 73 ? 6.321 -5.234 -18.968 1.00 94.62 73 LYS A C 1
ATOM 603 O O . LYS A 1 73 ? 7.503 -5.551 -19.094 1.00 94.62 73 LYS A O 1
ATOM 608 N N . LEU A 1 74 ? 5.789 -4.906 -17.788 1.00 93.69 74 LEU A N 1
ATOM 609 C CA . LEU A 1 74 ? 6.543 -4.975 -16.534 1.00 93.69 74 LEU A CA 1
ATOM 610 C C . LEU A 1 74 ? 7.005 -6.404 -16.251 1.00 93.69 74 LEU A C 1
ATOM 612 O O . LEU A 1 74 ? 8.169 -6.614 -15.931 1.00 93.69 74 LEU A O 1
ATOM 616 N N . LYS A 1 75 ? 6.129 -7.395 -16.422 1.00 93.81 75 LYS A N 1
ATOM 617 C CA . LYS A 1 75 ? 6.464 -8.805 -16.211 1.00 93.81 75 LYS A CA 1
ATOM 618 C C . LYS A 1 75 ? 7.609 -9.273 -17.115 1.00 93.81 75 LYS A C 1
ATOM 620 O O . LYS A 1 75 ? 8.469 -10.018 -16.654 1.00 93.81 75 LYS A O 1
ATOM 625 N N . MET A 1 76 ? 7.626 -8.837 -18.376 1.00 95.50 76 MET A N 1
ATOM 626 C CA . MET A 1 76 ? 8.662 -9.213 -19.346 1.00 95.50 76 MET A CA 1
ATOM 627 C C . MET A 1 76 ? 9.978 -8.450 -19.148 1.00 95.50 76 MET A C 1
ATOM 629 O O . MET A 1 76 ? 11.046 -9.050 -19.230 1.00 95.50 76 MET A O 1
ATOM 633 N N . ASN A 1 77 ? 9.910 -7.142 -18.883 1.00 95.44 77 ASN A N 1
ATOM 634 C CA . ASN A 1 77 ? 11.073 -6.250 -18.979 1.00 95.44 77 ASN A CA 1
ATOM 635 C C . ASN A 1 77 ? 11.631 -5.799 -17.620 1.00 95.44 77 ASN A C 1
ATOM 637 O O . ASN A 1 77 ? 12.793 -5.406 -17.530 1.00 95.44 77 ASN A O 1
ATOM 641 N N . ASP A 1 78 ? 10.821 -5.826 -16.559 1.00 94.81 78 ASP A N 1
ATOM 642 C CA . ASP A 1 78 ? 11.218 -5.406 -15.214 1.00 94.81 78 ASP A CA 1
ATOM 643 C C . ASP A 1 78 ? 10.512 -6.239 -14.135 1.00 94.81 78 ASP A C 1
ATOM 645 O O . ASP A 1 78 ? 9.649 -5.769 -13.386 1.00 94.81 78 ASP A O 1
ATOM 649 N N . ASN A 1 79 ? 10.908 -7.512 -14.052 1.00 94.31 79 ASN A N 1
ATOM 650 C CA . ASN A 1 79 ? 10.328 -8.478 -13.120 1.00 94.31 79 ASN A CA 1
ATOM 651 C C . ASN A 1 79 ? 10.415 -8.013 -11.650 1.00 94.31 79 ASN A C 1
ATOM 653 O O . ASN A 1 79 ? 9.544 -8.324 -10.844 1.00 94.31 79 ASN A O 1
ATOM 657 N N . VAL A 1 80 ? 11.436 -7.229 -11.281 1.00 95.44 80 VAL A N 1
ATOM 658 C CA . VAL A 1 80 ? 11.576 -6.703 -9.912 1.00 95.44 80 VAL A CA 1
ATOM 659 C C . VAL A 1 80 ? 10.443 -5.722 -9.604 1.00 95.44 80 VAL A C 1
ATOM 661 O O . VAL A 1 80 ? 9.759 -5.863 -8.588 1.00 95.44 80 VAL A O 1
ATOM 664 N N . THR A 1 81 ? 10.197 -4.771 -10.505 1.00 95.38 81 THR A N 1
ATOM 665 C CA . THR A 1 81 ? 9.085 -3.821 -10.387 1.00 95.38 81 THR A CA 1
ATOM 666 C C . THR A 1 81 ? 7.731 -4.524 -10.473 1.00 95.38 81 THR A C 1
ATOM 668 O O . THR A 1 81 ? 6.843 -4.244 -9.666 1.00 95.38 81 THR A O 1
ATOM 671 N N . TYR A 1 82 ? 7.577 -5.498 -11.372 1.00 95.56 82 TYR A N 1
ATOM 672 C CA . TYR A 1 82 ? 6.374 -6.331 -11.441 1.00 95.56 82 TYR A CA 1
ATOM 673 C C . TYR A 1 82 ? 6.071 -7.024 -10.103 1.00 95.56 82 TYR A C 1
ATOM 675 O O . TYR A 1 82 ? 4.956 -6.924 -9.584 1.00 95.56 82 TYR A O 1
ATOM 683 N N . ASN A 1 83 ? 7.071 -7.675 -9.503 1.00 96.44 83 ASN A N 1
ATOM 684 C CA . ASN A 1 83 ? 6.916 -8.39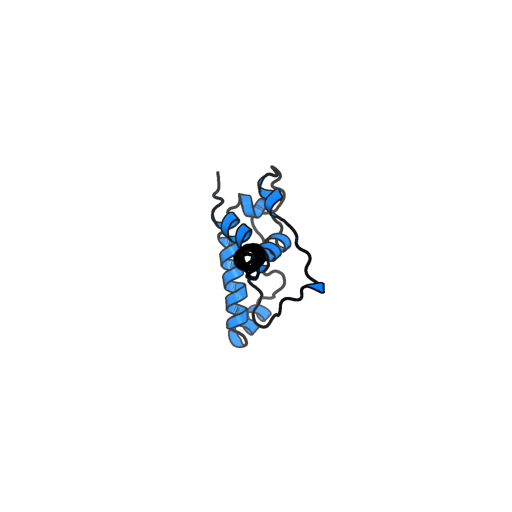2 -8.238 1.00 96.44 83 ASN A CA 1
ATOM 685 C C . ASN A 1 83 ? 6.556 -7.461 -7.078 1.00 96.44 83 ASN A C 1
ATOM 687 O O . ASN A 1 83 ? 5.760 -7.844 -6.220 1.00 96.44 83 ASN A O 1
ATOM 691 N N . TYR A 1 84 ? 7.062 -6.226 -7.076 1.00 96.50 84 TYR A N 1
ATOM 692 C CA . TYR A 1 84 ? 6.663 -5.211 -6.102 1.00 96.50 84 TYR A CA 1
ATOM 693 C C . TYR A 1 84 ? 5.157 -4.902 -6.171 1.00 96.50 84 TYR A C 1
ATOM 695 O O . TYR A 1 84 ? 4.460 -4.980 -5.154 1.00 96.50 84 TYR A O 1
ATOM 703 N N . TYR A 1 85 ? 4.628 -4.611 -7.365 1.00 95.75 85 TYR A N 1
ATOM 704 C CA . TYR A 1 85 ? 3.196 -4.335 -7.543 1.00 95.75 85 TYR A CA 1
ATOM 705 C C . TYR A 1 85 ? 2.334 -5.573 -7.291 1.00 95.75 85 TYR A C 1
ATOM 707 O O . TYR A 1 8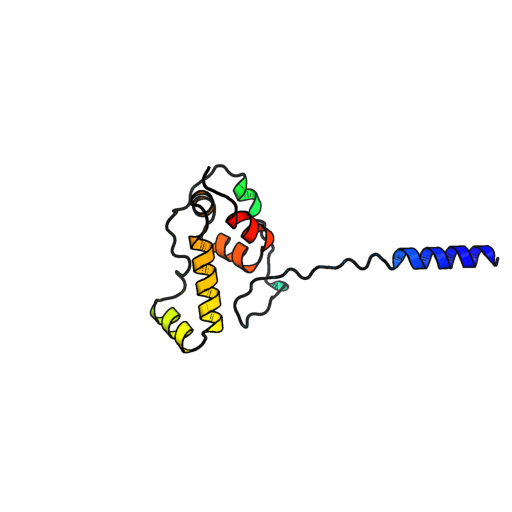5 ? 1.238 -5.466 -6.735 1.00 95.75 85 TYR A O 1
ATOM 715 N N . LYS A 1 86 ? 2.842 -6.764 -7.624 1.00 95.06 86 LYS A N 1
ATOM 716 C CA . LYS A 1 86 ? 2.165 -8.024 -7.317 1.00 95.06 86 LYS A CA 1
ATOM 717 C C . LYS A 1 86 ? 2.065 -8.264 -5.810 1.00 95.06 86 LYS A C 1
ATOM 719 O O . LYS A 1 86 ? 0.995 -8.630 -5.323 1.00 95.06 86 LYS A O 1
ATOM 724 N N . ALA A 1 87 ? 3.141 -8.012 -5.067 1.00 96.25 87 ALA A N 1
ATOM 725 C CA . ALA A 1 87 ? 3.151 -8.097 -3.611 1.00 96.25 87 ALA A CA 1
ATOM 726 C C . ALA A 1 87 ? 2.182 -7.087 -2.978 1.00 96.25 87 ALA A C 1
ATOM 728 O O . ALA A 1 87 ? 1.419 -7.457 -2.084 1.00 96.25 87 ALA A O 1
ATOM 729 N N . ALA A 1 88 ? 2.136 -5.854 -3.493 1.00 96.38 88 ALA A N 1
ATOM 730 C CA . ALA A 1 88 ? 1.183 -4.839 -3.046 1.00 96.38 88 ALA A CA 1
ATOM 731 C C . ALA A 1 88 ? -0.269 -5.285 -3.274 1.00 96.38 88 ALA A C 1
ATOM 733 O O . ALA A 1 88 ? -1.090 -5.240 -2.360 1.00 96.38 88 ALA A O 1
ATOM 734 N N . GLN A 1 89 ? -0.578 -5.804 -4.466 1.00 94.88 89 GLN A N 1
ATOM 735 C CA . GLN A 1 89 ? -1.907 -6.326 -4.788 1.00 94.88 89 GLN A CA 1
ATOM 736 C C . GLN A 1 89 ? -2.316 -7.470 -3.850 1.00 94.88 89 GLN A C 1
ATOM 738 O O . GLN A 1 89 ? -3.453 -7.497 -3.376 1.00 94.88 89 GLN A O 1
ATOM 743 N N . ASN A 1 90 ? -1.404 -8.400 -3.562 1.00 95.06 90 ASN A N 1
ATOM 744 C CA . ASN A 1 90 ? -1.664 -9.494 -2.628 1.00 95.06 90 ASN A CA 1
ATOM 745 C C . ASN A 1 90 ? -1.916 -8.969 -1.208 1.00 95.06 90 ASN A C 1
ATOM 747 O O . ASN A 1 90 ? -2.861 -9.410 -0.556 1.00 95.06 90 ASN A O 1
ATOM 751 N N . TYR A 1 91 ? -1.129 -7.988 -0.758 1.00 96.25 91 TYR A N 1
ATOM 752 C CA . TYR A 1 91 ? -1.343 -7.315 0.520 1.00 96.25 91 TYR A CA 1
ATOM 753 C C . TYR A 1 91 ? -2.739 -6.679 0.594 1.00 96.25 91 TYR A C 1
ATOM 755 O O . TYR A 1 91 ? -3.498 -7.013 1.499 1.00 96.25 91 TYR A O 1
ATOM 763 N N . PHE A 1 92 ? -3.134 -5.847 -0.376 1.00 96.06 92 PHE A N 1
ATOM 764 C CA . PHE A 1 92 ? -4.440 -5.176 -0.341 1.00 96.06 92 PHE A CA 1
ATOM 765 C C . PHE A 1 92 ? -5.618 -6.152 -0.398 1.00 96.06 92 PHE A C 1
ATOM 767 O O . PHE A 1 92 ? -6.632 -5.943 0.265 1.00 96.06 92 PHE A O 1
ATOM 774 N N . ARG A 1 93 ? -5.482 -7.247 -1.156 1.00 93.88 93 ARG A N 1
ATOM 775 C CA . ARG A 1 93 ? -6.491 -8.315 -1.192 1.00 93.88 93 ARG A CA 1
ATOM 776 C C . ARG A 1 93 ? -6.653 -8.998 0.162 1.00 93.88 93 ARG A C 1
ATOM 778 O O . ARG A 1 93 ? -7.785 -9.314 0.516 1.00 93.88 93 ARG A O 1
ATOM 785 N N . SER A 1 94 ? -5.556 -9.170 0.902 1.00 94.19 94 SER A N 1
ATOM 786 C CA . SER A 1 94 ? -5.548 -9.821 2.217 1.00 94.19 94 SER A CA 1
ATOM 787 C C . SER A 1 94 ? -6.122 -8.977 3.359 1.00 94.19 94 SER A C 1
ATOM 789 O O . SER A 1 94 ? -6.335 -9.509 4.442 1.00 94.19 94 SER A O 1
ATOM 791 N N . LEU A 1 95 ? -6.364 -7.679 3.145 1.00 95.56 95 LEU A N 1
ATOM 792 C CA . LEU A 1 95 ? -6.984 -6.816 4.154 1.00 95.56 95 LEU A CA 1
ATOM 793 C C . LEU A 1 95 ? -8.458 -7.190 4.366 1.00 95.56 95 LEU A C 1
ATOM 795 O O . LEU A 1 95 ? -9.144 -7.557 3.410 1.00 95.56 95 LEU A O 1
ATOM 799 N N . SER A 1 96 ? -8.955 -7.039 5.594 1.00 95.00 96 SER A N 1
ATOM 800 C CA . SER A 1 96 ? -10.373 -7.244 5.912 1.00 95.00 96 SER A CA 1
ATOM 801 C C . SER A 1 96 ? -11.278 -6.229 5.220 1.00 95.00 96 SER A C 1
ATOM 803 O O . SER A 1 96 ? -10.849 -5.125 4.854 1.00 95.00 96 SER A O 1
ATOM 805 N N . ASP A 1 97 ? -12.556 -6.572 5.081 1.00 93.88 97 ASP A N 1
ATOM 806 C CA . ASP A 1 97 ? -13.545 -5.661 4.511 1.00 93.88 97 ASP A CA 1
ATOM 807 C C . ASP A 1 97 ? -13.708 -4.392 5.347 1.00 93.88 97 ASP A C 1
ATOM 809 O O . ASP A 1 97 ? -13.881 -3.312 4.784 1.00 93.88 97 ASP A O 1
ATOM 813 N N . THR A 1 98 ? -13.559 -4.482 6.671 1.00 92.88 98 THR A N 1
ATOM 814 C CA . THR A 1 98 ? -13.534 -3.320 7.570 1.00 92.88 98 THR A CA 1
ATOM 815 C C . THR A 1 98 ? -12.428 -2.343 7.193 1.00 92.88 98 THR A C 1
ATOM 817 O O . THR A 1 98 ? -12.685 -1.150 7.040 1.00 92.88 98 THR A O 1
ATOM 820 N N . VAL A 1 99 ? -11.198 -2.829 6.995 1.00 94.88 99 VAL A N 1
ATOM 821 C CA . VAL A 1 99 ? -10.082 -1.972 6.570 1.00 94.88 99 VAL A CA 1
ATOM 822 C C . VAL A 1 99 ? -10.363 -1.404 5.185 1.00 94.88 99 VAL A C 1
ATOM 824 O O . VAL A 1 99 ? -10.244 -0.197 4.982 1.00 94.88 99 VAL A O 1
ATOM 827 N N . LYS A 1 100 ? -10.801 -2.235 4.233 1.00 95.00 100 LYS A N 1
ATOM 828 C CA . LYS A 1 100 ? -11.132 -1.757 2.886 1.00 95.00 100 LYS A CA 1
ATOM 829 C C . LYS A 1 100 ? -12.186 -0.647 2.960 1.00 95.00 100 LYS A C 1
ATOM 831 O O . LYS A 1 100 ? -11.978 0.391 2.355 1.00 95.00 100 LYS A O 1
ATOM 836 N N . LYS A 1 101 ? -13.257 -0.780 3.735 1.00 94.56 101 LYS A N 1
ATOM 837 C CA . LYS A 1 101 ? -14.315 0.243 3.844 1.00 94.56 101 LYS A CA 1
ATOM 838 C C . LYS A 1 101 ? -13.877 1.564 4.499 1.00 94.56 101 LYS A C 1
ATOM 840 O O . LYS A 1 101 ? -14.575 2.563 4.344 1.00 94.56 101 LYS A O 1
ATOM 845 N N . LYS A 1 102 ? -12.751 1.588 5.218 1.00 94.88 102 LYS A N 1
ATOM 846 C CA . LYS A 1 102 ? -12.228 2.789 5.899 1.00 94.88 102 LYS A CA 1
ATOM 847 C C . LYS A 1 102 ? -11.264 3.616 5.060 1.00 94.88 102 LYS A C 1
ATOM 849 O O . LYS A 1 102 ? -11.186 4.830 5.241 1.00 94.88 102 LYS A O 1
ATOM 854 N N . PHE A 1 103 ? -10.504 2.960 4.190 1.00 95.25 103 PHE A N 1
ATOM 855 C CA . PHE A 1 103 ? -9.410 3.595 3.464 1.00 95.25 103 PHE A CA 1
ATOM 856 C C . PHE A 1 103 ? -9.660 3.616 1.959 1.00 95.25 103 PHE A C 1
ATOM 858 O O . PHE A 1 103 ? -10.079 2.617 1.359 1.00 95.25 103 PHE A O 1
ATOM 865 N N . THR A 1 104 ? -9.328 4.744 1.336 1.00 95.25 104 THR A N 1
ATOM 866 C CA . THR A 1 104 ? -9.311 4.857 -0.125 1.00 95.25 104 THR A CA 1
ATOM 867 C C . THR A 1 104 ? -8.129 4.069 -0.708 1.00 95.25 104 THR A C 1
ATOM 869 O O . THR A 1 104 ? -7.213 3.640 0.004 1.00 95.25 104 THR A O 1
ATOM 872 N N . VAL A 1 105 ? -8.115 3.879 -2.033 1.00 95.44 105 VAL A N 1
ATOM 873 C CA . VAL A 1 105 ? -6.971 3.254 -2.726 1.00 95.44 105 VAL A CA 1
ATOM 874 C C . VAL A 1 105 ? -5.673 4.024 -2.464 1.00 95.44 105 VAL A C 1
ATOM 876 O O . VAL A 1 105 ? -4.639 3.412 -2.210 1.00 95.44 105 VAL A O 1
ATOM 879 N N . GLU A 1 106 ? -5.719 5.353 -2.522 1.00 94.69 106 GLU A N 1
ATOM 880 C CA . GLU A 1 106 ? -4.536 6.209 -2.396 1.00 94.69 106 GLU A CA 1
ATOM 881 C C . GLU A 1 106 ? -3.951 6.172 -0.986 1.00 94.69 106 GLU A C 1
ATOM 883 O O . GLU A 1 106 ? -2.737 6.075 -0.820 1.00 94.69 106 GLU A O 1
ATOM 888 N N . GLU A 1 107 ? -4.816 6.161 0.024 1.00 95.56 107 GLU A N 1
ATOM 889 C CA . GLU A 1 10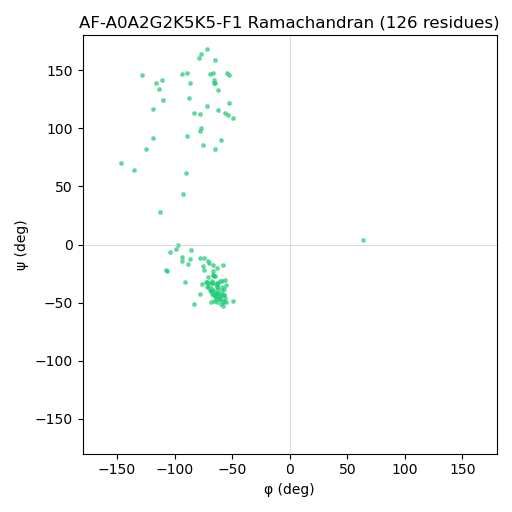7 ? -4.414 6.069 1.426 1.00 95.56 107 GLU A CA 1
ATOM 890 C C . GLU A 1 107 ? -3.761 4.719 1.723 1.00 95.56 107 GLU A C 1
ATOM 892 O O . GLU A 1 107 ? -2.701 4.658 2.344 1.00 95.56 107 GLU A O 1
ATOM 897 N N . LEU A 1 108 ? -4.338 3.625 1.214 1.00 96.44 108 LEU A N 1
ATOM 898 C CA . LEU A 1 108 ? -3.745 2.294 1.353 1.00 96.44 108 LEU A CA 1
ATOM 899 C C . LEU A 1 108 ? -2.378 2.204 0.671 1.00 96.44 108 LEU A C 1
ATOM 901 O O . LEU A 1 108 ? -1.461 1.591 1.221 1.00 96.44 108 LEU A O 1
ATOM 905 N N . TRP A 1 109 ? -2.212 2.841 -0.489 1.00 96.50 109 TRP A N 1
ATOM 906 C CA . TRP A 1 109 ? -0.910 2.963 -1.140 1.00 96.50 109 TRP A CA 1
ATOM 907 C C . TRP A 1 109 ? 0.082 3.781 -0.318 1.00 96.50 109 TRP A C 1
ATOM 909 O O . TRP A 1 109 ? 1.221 3.345 -0.150 1.00 96.50 109 TRP A O 1
ATOM 919 N N . HIS A 1 110 ? -0.342 4.920 0.233 1.00 95.31 110 HIS A N 1
ATOM 920 C CA . HIS A 1 110 ? 0.502 5.738 1.099 1.00 95.31 110 HIS A CA 1
ATOM 921 C C . HIS A 1 110 ? 1.000 4.925 2.298 1.00 95.31 110 HIS A C 1
ATOM 923 O O . HIS A 1 110 ? 2.203 4.871 2.545 1.00 95.31 110 HIS A O 1
ATOM 929 N N . VAL A 1 111 ? 0.099 4.217 2.984 1.00 96.25 111 VAL A N 1
ATOM 930 C CA . VAL A 1 111 ? 0.453 3.334 4.104 1.00 96.25 111 VAL A CA 1
ATOM 931 C C . VAL A 1 111 ? 1.405 2.225 3.654 1.00 96.25 111 VAL A C 1
ATOM 933 O O . VAL A 1 111 ? 2.434 1.998 4.287 1.00 96.25 111 VAL A O 1
ATOM 936 N N . TYR A 1 112 ? 1.110 1.554 2.537 1.00 96.31 112 TYR A N 1
ATOM 937 C CA . TYR A 1 112 ? 1.940 0.460 2.028 1.00 96.31 112 TYR A CA 1
ATOM 938 C C . TYR A 1 112 ? 3.384 0.889 1.740 1.00 96.31 112 TYR A C 1
ATOM 940 O O . TYR A 1 112 ? 4.301 0.094 1.971 1.00 96.31 112 TYR A O 1
ATOM 948 N N . ILE A 1 113 ? 3.580 2.118 1.252 1.00 95.12 113 ILE A N 1
ATOM 949 C CA . ILE A 1 113 ? 4.888 2.677 0.898 1.00 95.12 113 ILE A CA 1
ATOM 950 C C . ILE A 1 113 ? 5.594 3.253 2.134 1.00 95.12 113 ILE A C 1
ATOM 952 O O . ILE A 1 113 ? 6.750 2.912 2.390 1.00 95.12 113 ILE A O 1
ATOM 956 N N . TYR A 1 114 ? 4.917 4.106 2.907 1.00 94.75 114 TYR A N 1
ATOM 957 C CA . TYR A 1 114 ? 5.569 4.994 3.875 1.00 94.75 114 TYR A CA 1
ATOM 958 C C . TYR A 1 114 ? 5.381 4.605 5.346 1.00 94.75 114 TYR A C 1
ATOM 960 O O . TYR A 1 114 ? 6.221 4.967 6.166 1.00 94.75 114 TYR A O 1
ATOM 968 N N . ASP A 1 115 ? 4.349 3.832 5.699 1.00 94.38 115 ASP A N 1
ATOM 969 C CA . ASP A 1 115 ? 4.047 3.494 7.096 1.00 94.38 115 ASP A CA 1
ATOM 970 C C . ASP A 1 115 ? 3.975 1.977 7.312 1.00 94.38 115 ASP A C 1
ATOM 972 O O . ASP A 1 115 ? 2.908 1.357 7.350 1.00 94.38 115 ASP A O 1
ATOM 976 N N . GLN A 1 116 ? 5.145 1.353 7.486 1.00 93.25 116 GLN A N 1
ATOM 977 C CA . GLN A 1 116 ? 5.228 -0.096 7.695 1.00 93.25 116 GLN A CA 1
ATOM 978 C C . GLN A 1 116 ? 4.597 -0.540 9.022 1.00 93.25 116 GLN A C 1
ATOM 980 O O . GLN A 1 116 ? 4.101 -1.665 9.121 1.00 93.25 116 GLN A O 1
ATOM 985 N N . LYS A 1 117 ? 4.563 0.336 10.035 1.00 93.38 117 LYS A N 1
ATOM 986 C CA . LYS A 1 117 ? 3.938 0.030 11.325 1.00 93.38 117 LYS A CA 1
ATOM 987 C C . LYS A 1 117 ? 2.427 -0.086 11.156 1.00 93.38 117 LYS A C 1
ATOM 989 O O . LYS A 1 117 ? 1.845 -1.088 11.578 1.00 93.38 117 LYS A O 1
ATOM 994 N N . LEU A 1 118 ? 1.799 0.894 10.506 1.00 95.38 118 LEU A N 1
ATOM 995 C CA . LEU A 1 118 ? 0.370 0.848 10.222 1.00 95.38 118 LEU A CA 1
ATOM 996 C C . LEU A 1 118 ? 0.042 -0.261 9.222 1.00 95.38 118 LEU A C 1
ATOM 998 O O . LEU A 1 118 ? -0.876 -1.025 9.489 1.00 95.38 118 LEU A O 1
ATOM 1002 N N . LYS A 1 119 ? 0.828 -0.451 8.155 1.00 95.56 119 LYS A N 1
ATOM 1003 C CA . LYS A 1 119 ? 0.673 -1.574 7.208 1.00 95.56 119 LYS A CA 1
ATOM 1004 C C . LYS A 1 119 ? 0.564 -2.926 7.924 1.00 95.56 119 LYS A C 1
ATOM 1006 O O . LYS A 1 119 ? -0.347 -3.708 7.656 1.00 95.56 119 LYS A O 1
ATOM 1011 N N . ASN A 1 120 ? 1.465 -3.193 8.868 1.00 94.56 120 ASN A N 1
ATOM 1012 C CA . ASN A 1 120 ? 1.446 -4.435 9.641 1.00 94.56 120 ASN A CA 1
ATOM 1013 C C . ASN A 1 120 ? 0.234 -4.511 10.578 1.00 94.56 120 ASN A C 1
ATOM 1015 O O . ASN A 1 120 ? -0.371 -5.574 10.707 1.00 94.56 120 ASN A O 1
ATOM 1019 N N . LYS A 1 121 ? -0.162 -3.384 11.181 1.00 95.12 121 LYS A N 1
ATOM 1020 C CA . LYS A 1 121 ? -1.374 -3.296 12.004 1.00 95.12 121 LYS A CA 1
ATOM 1021 C C . LYS A 1 121 ? -2.641 -3.570 11.187 1.00 95.12 121 LYS A C 1
ATOM 1023 O O . LYS A 1 121 ? -3.504 -4.296 11.657 1.00 95.12 121 LYS A O 1
ATOM 1028 N N . LEU A 1 122 ? -2.755 -3.048 9.965 1.00 95.56 122 LEU A N 1
ATOM 1029 C CA . LEU A 1 122 ? -3.925 -3.266 9.106 1.00 95.56 122 LEU A CA 1
ATOM 1030 C C . LEU A 1 122 ? -4.109 -4.743 8.736 1.00 95.56 122 LEU A C 1
ATOM 1032 O O . LEU A 1 122 ? -5.240 -5.207 8.636 1.00 95.56 122 LEU A O 1
ATOM 1036 N N . LYS A 1 123 ? -3.010 -5.491 8.583 1.00 93.75 123 LYS A N 1
ATOM 1037 C CA . LYS A 1 123 ? -3.035 -6.921 8.238 1.00 93.75 123 LYS A CA 1
ATOM 1038 C C . LYS A 1 123 ? -3.676 -7.803 9.318 1.00 93.75 123 LYS A C 1
ATOM 1040 O O . LYS A 1 123 ? -4.168 -8.876 8.996 1.00 93.75 123 LYS A O 1
ATOM 1045 N N . ILE A 1 124 ? -3.640 -7.378 10.582 1.00 93.75 124 ILE A N 1
ATOM 1046 C CA . ILE A 1 124 ? -4.154 -8.159 11.721 1.00 93.75 124 ILE A CA 1
ATOM 1047 C C . ILE A 1 124 ? -5.559 -7.735 12.163 1.00 93.75 124 ILE A C 1
ATOM 1049 O O . ILE A 1 124 ? -6.116 -8.335 13.080 1.00 93.75 124 ILE A O 1
ATOM 1053 N N . ILE A 1 125 ? -6.131 -6.692 11.553 1.00 89.88 125 ILE A N 1
ATOM 1054 C CA . ILE A 1 125 ? -7.503 -6.272 11.845 1.00 89.88 125 ILE A CA 1
ATOM 1055 C C . ILE A 1 125 ? -8.440 -7.243 11.137 1.00 89.88 125 ILE A C 1
ATOM 1057 O O . ILE A 1 125 ? -8.662 -7.141 9.930 1.00 89.88 125 ILE A O 1
ATOM 1061 N N . ASN A 1 126 ? -8.973 -8.184 11.905 1.00 70.75 126 ASN A N 1
ATOM 1062 C CA . ASN A 1 126 ? -9.971 -9.130 11.432 1.00 70.75 126 ASN A CA 1
ATOM 1063 C C . ASN A 1 126 ? -11.363 -8.488 11.390 1.00 70.75 126 ASN A C 1
ATOM 1065 O O . ASN A 1 126 ? -11.619 -7.469 12.035 1.00 70.75 126 ASN A O 1
ATOM 1069 N N . GLU A 1 127 ? -12.249 -9.100 10.611 1.00 58.22 127 GLU A N 1
ATOM 1070 C CA . GLU A 1 127 ? -13.684 -8.827 10.654 1.00 58.22 127 GLU A CA 1
ATOM 1071 C C . GLU A 1 127 ? -14.185 -9.214 12.053 1.00 58.22 127 GLU A C 1
ATOM 1073 O O . GLU A 1 127 ? -14.033 -10.365 12.464 1.00 58.22 127 GLU A O 1
ATOM 1078 N N . GLN A 1 128 ? -14.656 -8.226 12.819 1.00 44.88 128 GLN A N 1
ATOM 1079 C CA . GLN A 1 128 ? -15.470 -8.469 14.012 1.00 44.88 128 GLN A CA 1
ATOM 1080 C C . GLN A 1 128 ? -16.897 -8.785 13.584 1.00 44.88 128 GLN A C 1
ATOM 1082 O O . GLN A 1 128 ? -17.371 -8.110 12.639 1.00 44.88 128 GLN A O 1
#

Foldseek 3Di:
DVVVVVVVVVVVVVVVPPPPCPPPQDFLDQPPDDDDVVPDDDDDPVVLVVDPAQAADLDDDLVPVDDPVRLVCCVVPPVSNNVSVVVLVVLSVLFESSLRSRDDSVRSVCCNGGPVPVSVVRNPDYDD

Mean predicted aligned error: 9.84 Å

Sequence (128 aa):
MKKLITLFTMLFILISSIAFSQQAKEFNLPPRTKFMPKLYQEIDYSYKLNDLSLNEAVTKNFLNKFTETDLDKLKMNDNVTYNYYKAAQNYFRSLSDTVKKKFTVEELWHVYIYDQKLKNKLKIINEQ

Solvent-accessible surface area (backbone atoms only — not comparable to full-atom values): 7968 Å² total; per-residue (Å²): 116,76,72,59,54,58,53,56,58,56,57,58,63,71,62,68,75,73,68,74,77,75,70,73,82,71,55,55,62,63,74,96,63,75,91,54,72,95,79,58,74,92,75,85,68,70,67,55,75,75,48,84,70,64,84,38,64,64,84,71,72,83,58,72,92,52,54,72,70,53,53,51,50,27,53,76,77,34,50,69,50,34,51,52,55,50,51,50,52,52,51,63,66,65,37,26,60,66,57,32,11,57,42,55,67,67,54,50,48,49,31,57,28,66,31,55,70,56,41,59,55,50,62,70,47,69,78,127

Radius of gyration: 22.52 Å; Cα contacts (8 Å, |Δi|>4): 83; chains: 1; bounding box: 61×31×64 Å

pLDDT: mean 84.33, std 16.2, range [41.53, 96.5]